Protein AF-A0A3A0BGE9-F1 (afdb_monomer)

Secondary structure (DSSP, 8-state):
-EEEEGGGGT-S---EEEESSHHHHHHHHHHHHHHHSHHHHHHS-HHHHHHHHHHHHHT-EE-

Sequence (63 aa):
MLKFACKDTGVDCDFVATGETVEEIKEKAFAHAGVVHAEILNSMTDEQKADLAKTLEANIKPA

Nearest PDB structures (foldseek):
  1qlz-assembly1_A  TM=7.124E-01  e=7.015E+00  Homo sapiens
  4hmm-assembly1_A  TM=7.486E-01  e=8.044E+00  Oryctolagus cuniculus
  6suz-assembly1_A  TM=6.969E-01  e=8.044E+00  Homo sapiens

Mean predicted aligned error: 2.26 Å

Structure (mmCIF, N/CA/C/O backbone):
data_AF-A0A3A0BGE9-F1
#
_entry.id   AF-A0A3A0BGE9-F1
#
loop_
_atom_site.group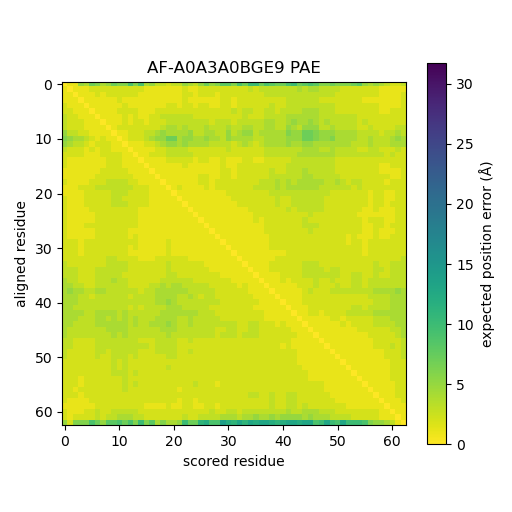_PDB
_atom_site.id
_atom_site.type_symbol
_atom_site.label_atom_id
_atom_site.label_alt_id
_atom_site.label_comp_id
_atom_site.label_asym_id
_atom_site.label_entity_id
_atom_site.label_seq_id
_atom_site.pdbx_PDB_ins_code
_atom_site.Cartn_x
_atom_site.Cartn_y
_atom_site.Cartn_z
_atom_site.occupancy
_atom_site.B_iso_or_equiv
_atom_site.auth_seq_id
_atom_site.auth_comp_id
_atom_site.auth_asym_id
_atom_site.auth_atom_id
_atom_site.pdbx_PDB_model_num
ATOM 1 N N . MET A 1 1 ? -10.670 -6.627 11.924 1.00 90.44 1 MET A N 1
ATOM 2 C CA . MET A 1 1 ? -10.384 -6.841 10.495 1.00 90.44 1 MET A CA 1
ATOM 3 C C . MET A 1 1 ? -10.476 -5.556 9.680 1.00 90.44 1 MET A C 1
ATOM 5 O O . MET A 1 1 ? -11.459 -4.823 9.740 1.00 90.44 1 MET A O 1
ATOM 9 N N . LEU A 1 2 ? -9.406 -5.296 8.943 1.00 97.94 2 LEU A N 1
ATOM 10 C CA . LEU A 1 2 ? -9.184 -4.177 8.041 1.00 97.94 2 LEU A CA 1
ATOM 11 C C . LEU A 1 2 ? -9.154 -4.682 6.595 1.00 97.94 2 LEU A C 1
ATOM 13 O O . LEU A 1 2 ? -8.958 -5.878 6.346 1.00 97.94 2 LEU A O 1
ATOM 17 N N . LYS A 1 3 ? -9.311 -3.762 5.646 1.00 98.00 3 LYS A N 1
ATOM 18 C CA . LYS A 1 3 ? -9.282 -4.020 4.210 1.00 98.00 3 LYS A CA 1
ATOM 19 C C . LYS A 1 3 ? -8.638 -2.862 3.450 1.00 98.00 3 LYS A C 1
ATOM 21 O O . LYS A 1 3 ? -8.829 -1.700 3.794 1.00 98.00 3 LYS A O 1
ATOM 26 N N . PHE A 1 4 ? -7.940 -3.197 2.374 1.00 98.00 4 PHE A N 1
ATOM 27 C CA . PHE A 1 4 ? -7.469 -2.279 1.344 1.00 98.00 4 PHE A CA 1
ATOM 28 C C . PHE A 1 4 ? -7.833 -2.840 -0.031 1.00 98.00 4 PHE A C 1
ATOM 30 O O . PHE A 1 4 ? -7.682 -4.039 -0.264 1.00 98.00 4 PHE A O 1
ATOM 37 N N . ALA A 1 5 ? -8.296 -1.987 -0.940 1.00 97.50 5 ALA A N 1
ATOM 38 C CA . ALA A 1 5 ? -8.534 -2.343 -2.332 1.00 97.50 5 ALA A CA 1
ATOM 39 C C . ALA A 1 5 ? -7.800 -1.355 -3.237 1.00 97.50 5 ALA A C 1
ATOM 41 O O . ALA A 1 5 ? -7.953 -0.148 -3.075 1.00 97.50 5 ALA A O 1
ATOM 42 N N . CYS A 1 6 ? -7.048 -1.850 -4.219 1.00 95.25 6 CYS A N 1
ATOM 43 C CA . CYS A 1 6 ? -6.304 -0.994 -5.143 1.00 95.25 6 CYS A CA 1
ATOM 44 C C . CYS A 1 6 ? -7.222 -0.006 -5.885 1.00 95.25 6 CYS A C 1
ATOM 46 O O . CYS A 1 6 ? -6.887 1.165 -6.035 1.00 95.25 6 CYS A O 1
ATOM 48 N N . LYS A 1 7 ? -8.439 -0.422 -6.250 1.00 95.88 7 LYS A N 1
ATOM 49 C CA . LYS A 1 7 ? -9.431 0.477 -6.867 1.00 95.88 7 LYS A CA 1
ATOM 50 C C . LYS A 1 7 ? -9.770 1.709 -6.029 1.00 95.88 7 LYS A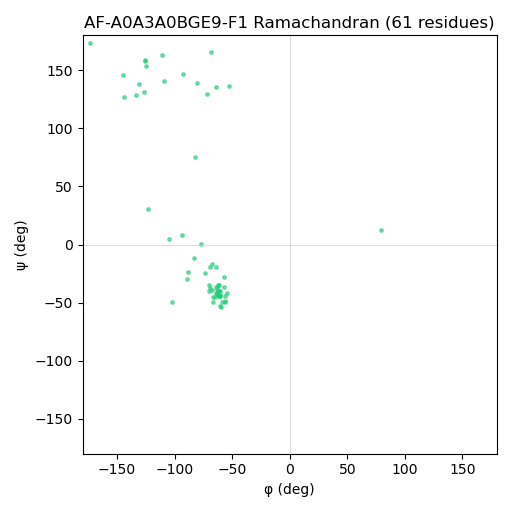 C 1
ATOM 52 O O . LYS A 1 7 ? -10.092 2.750 -6.596 1.00 95.88 7 LYS A O 1
ATOM 57 N N . ASP A 1 8 ? -9.654 1.623 -4.704 1.00 92.62 8 ASP A N 1
ATOM 58 C CA . ASP A 1 8 ? -9.918 2.757 -3.815 1.00 92.62 8 ASP A CA 1
ATOM 59 C C . ASP A 1 8 ? -8.854 3.856 -3.945 1.00 92.62 8 ASP A C 1
ATOM 61 O O . ASP A 1 8 ? -9.123 5.004 -3.605 1.00 92.62 8 ASP A O 1
ATOM 65 N N . THR A 1 9 ? -7.673 3.541 -4.491 1.00 88.25 9 THR A N 1
ATOM 66 C CA . THR A 1 9 ? -6.621 4.524 -4.792 1.00 88.25 9 THR A CA 1
ATOM 67 C C . THR A 1 9 ? -6.685 5.040 -6.232 1.00 88.25 9 THR A C 1
ATOM 69 O O . THR A 1 9 ? -5.769 5.729 -6.673 1.00 88.25 9 THR A O 1
ATOM 72 N N . GLY A 1 10 ? -7.735 4.695 -6.987 1.00 87.12 10 GLY A N 1
ATOM 73 C CA . GLY A 1 10 ? -7.929 5.142 -8.368 1.00 87.12 10 GLY A CA 1
ATOM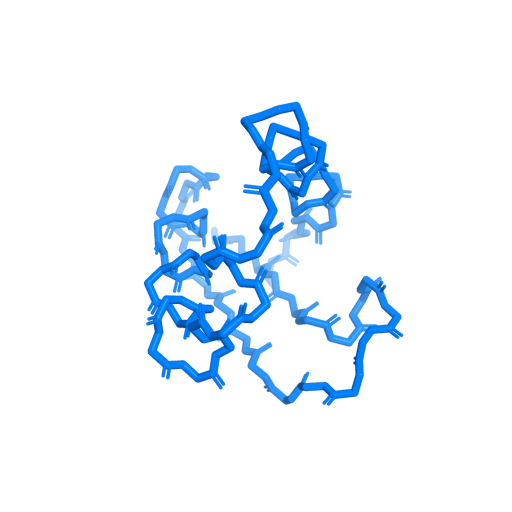 74 C C . GLY A 1 10 ? -7.120 4.376 -9.418 1.00 87.12 10 GLY A C 1
ATOM 75 O O . GLY A 1 10 ? -7.048 4.825 -10.560 1.00 87.12 10 GLY A O 1
ATOM 76 N N . VAL A 1 11 ? -6.517 3.235 -9.062 1.00 86.94 11 VAL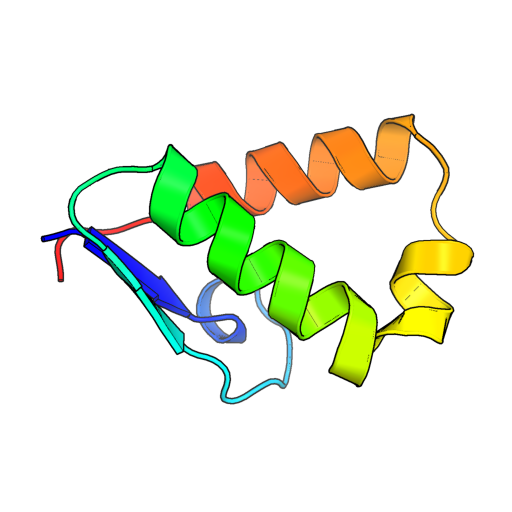 A N 1
ATOM 77 C CA . VAL A 1 11 ? -5.844 2.359 -10.033 1.00 86.94 11 VAL A CA 1
ATOM 78 C C . VAL A 1 11 ? -6.793 1.282 -10.554 1.00 86.94 11 VAL A C 1
ATOM 80 O O . VAL A 1 11 ? -7.639 0.769 -9.819 1.00 86.94 11 VAL A O 1
ATOM 83 N N . ASP A 1 12 ? -6.624 0.897 -11.817 1.00 92.75 12 ASP A N 1
ATOM 84 C CA . ASP A 1 12 ? -7.358 -0.223 -12.409 1.00 92.75 12 ASP A CA 1
ATOM 85 C C . ASP A 1 12 ? -6.684 -1.556 -12.047 1.00 92.75 12 ASP A C 1
ATOM 87 O O . ASP A 1 12 ? -5.932 -2.144 -12.823 1.00 92.75 12 ASP A O 1
ATOM 91 N N . CYS A 1 13 ? -6.874 -1.984 -10.798 1.00 95.06 13 CYS A N 1
ATOM 92 C CA . CYS A 1 13 ? -6.377 -3.255 -10.282 1.00 95.06 13 CYS A CA 1
ATOM 93 C C . CYS A 1 13 ? -7.388 -3.862 -9.299 1.00 95.06 13 CYS A C 1
ATOM 95 O O . CYS A 1 13 ? -7.806 -3.212 -8.341 1.00 95.06 13 CYS A O 1
ATOM 97 N N . ASP A 1 14 ? -7.774 -5.121 -9.528 1.00 96.88 14 ASP A N 1
ATOM 98 C CA . ASP A 1 14 ? -8.757 -5.869 -8.723 1.00 96.88 14 ASP A CA 1
ATOM 99 C C . ASP A 1 14 ? -8.215 -6.391 -7.384 1.00 96.88 14 ASP A C 1
ATOM 101 O O . ASP A 1 14 ? -8.936 -7.052 -6.634 1.00 96.88 14 ASP A O 1
ATOM 105 N N . PHE A 1 15 ? -6.949 -6.122 -7.061 1.00 97.62 15 PHE A N 1
ATOM 106 C CA . PHE A 1 15 ? -6.346 -6.623 -5.835 1.00 97.62 15 PHE A CA 1
ATOM 107 C C . PHE A 1 15 ? -7.011 -6.047 -4.580 1.00 97.62 15 PHE A C 1
ATOM 109 O O . PHE A 1 15 ? -7.250 -4.841 -4.449 1.00 97.62 15 PHE A O 1
ATOM 116 N N . VAL A 1 16 ? -7.258 -6.944 -3.626 1.00 97.75 16 VAL A N 1
ATOM 117 C CA . VAL A 1 16 ? -7.805 -6.644 -2.308 1.00 97.75 16 VAL A CA 1
ATOM 118 C C . VAL A 1 16 ? -6.974 -7.373 -1.257 1.00 97.75 16 VAL A C 1
ATOM 120 O O . VAL A 1 16 ? -6.797 -8.588 -1.332 1.00 97.75 16 VAL A O 1
ATOM 123 N N . ALA A 1 17 ? -6.523 -6.641 -0.244 1.00 97.69 17 ALA A N 1
ATOM 124 C CA . ALA A 1 17 ? -5.896 -7.190 0.950 1.00 97.69 17 ALA A CA 1
ATOM 125 C C . ALA A 1 17 ? -6.834 -7.041 2.153 1.00 97.69 17 ALA A C 1
ATOM 127 O O . ALA A 1 17 ? -7.478 -6.008 2.324 1.00 97.69 17 ALA A O 1
ATOM 128 N N . THR A 1 18 ? -6.876 -8.057 3.009 1.00 97.94 18 THR A N 1
ATOM 129 C CA . THR A 1 18 ? -7.510 -8.008 4.335 1.00 97.94 18 THR A CA 1
ATOM 130 C C . THR A 1 18 ? -6.502 -8.426 5.402 1.00 97.94 18 THR A C 1
ATOM 132 O O . THR A 1 18 ? -5.553 -9.158 5.107 1.00 97.94 18 THR A O 1
ATOM 135 N N . GLY A 1 19 ? -6.671 -7.967 6.638 1.00 97.12 19 GLY A N 1
ATOM 136 C CA . GLY A 1 19 ? -5.767 -8.282 7.751 1.00 97.12 19 GLY A CA 1
ATOM 137 C C . GLY A 1 19 ? -6.285 -7.760 9.085 1.00 97.12 19 GLY A C 1
ATOM 138 O O . GLY A 1 19 ? -7.286 -7.045 9.125 1.00 97.12 19 GLY A O 1
ATOM 139 N N . GLU A 1 20 ? -5.624 -8.108 10.182 1.00 97.94 20 GLU A N 1
ATOM 140 C CA . GLU A 1 20 ? -5.974 -7.583 11.508 1.00 97.94 20 GLU A CA 1
ATOM 141 C C . GLU A 1 20 ? -5.255 -6.272 11.823 1.00 97.94 20 GLU A C 1
ATOM 143 O O . GLU A 1 20 ? -5.759 -5.460 12.600 1.00 97.94 20 GLU A O 1
ATOM 148 N N . THR A 1 21 ? -4.114 -6.024 11.175 1.00 97.81 21 THR A N 1
ATOM 149 C CA . THR A 1 21 ? -3.301 -4.824 11.384 1.00 97.81 21 THR A CA 1
ATOM 150 C C . THR A 1 21 ? -3.024 -4.083 10.078 1.00 97.81 21 THR A C 1
ATOM 152 O O . THR A 1 21 ? -3.092 -4.643 8.982 1.00 97.81 21 THR A O 1
ATOM 155 N N . VAL A 1 22 ? -2.701 -2.794 10.199 1.00 96.69 22 VAL A N 1
ATOM 156 C CA . VAL A 1 22 ? -2.244 -1.966 9.071 1.00 96.69 22 VAL A CA 1
ATOM 157 C C . VAL A 1 22 ? -0.959 -2.538 8.461 1.00 96.69 22 VAL A C 1
ATOM 159 O O . VAL A 1 22 ? -0.838 -2.584 7.239 1.00 96.69 22 VAL A O 1
ATOM 162 N N . GLU A 1 23 ? -0.039 -3.021 9.300 1.00 97.12 23 GLU A N 1
ATOM 163 C CA . GLU A 1 23 ? 1.228 -3.641 8.888 1.00 97.12 23 GLU A CA 1
ATOM 164 C C . GLU A 1 23 ? 0.993 -4.827 7.935 1.00 97.12 23 GLU A C 1
ATOM 166 O O . GLU A 1 23 ? 1.552 -4.861 6.841 1.00 97.12 23 GLU A O 1
ATOM 171 N N . GLU A 1 24 ? 0.088 -5.746 8.297 1.00 97.69 24 GLU A N 1
ATOM 172 C CA . GLU A 1 24 ? -0.258 -6.915 7.474 1.00 97.69 24 GLU A CA 1
ATOM 173 C C . GLU A 1 24 ? -0.837 -6.523 6.112 1.00 97.69 24 GLU A C 1
ATOM 175 O O . GLU A 1 24 ? -0.550 -7.152 5.092 1.00 97.69 24 GLU A O 1
ATOM 180 N N . ILE A 1 25 ? -1.682 -5.490 6.083 1.00 97.88 25 ILE A N 1
ATOM 181 C CA . ILE A 1 25 ? -2.276 -5.001 4.838 1.00 97.88 25 ILE A CA 1
ATOM 182 C C . ILE A 1 25 ? -1.197 -4.408 3.934 1.00 97.88 25 ILE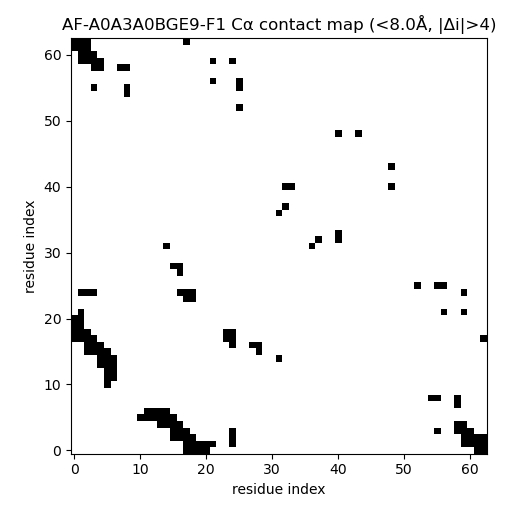 A C 1
ATOM 184 O O . ILE A 1 25 ? -1.169 -4.717 2.739 1.00 97.88 25 ILE A O 1
ATOM 188 N N . LYS A 1 26 ? -0.298 -3.592 4.497 1.00 96.31 26 LYS A N 1
ATOM 189 C CA . LYS A 1 26 ? 0.833 -3.016 3.764 1.00 96.31 26 LYS A CA 1
ATOM 190 C C . LYS A 1 26 ? 1.717 -4.106 3.186 1.00 96.31 26 LYS A C 1
ATOM 192 O O . LYS A 1 26 ? 2.004 -4.064 1.995 1.00 96.31 26 LYS A O 1
ATOM 197 N N . GLU A 1 27 ? 2.105 -5.090 3.992 1.00 97.06 27 GLU A N 1
ATOM 198 C CA . GLU A 1 27 ? 2.940 -6.205 3.545 1.00 97.06 27 GLU A CA 1
ATOM 199 C C . GLU A 1 27 ? 2.296 -6.941 2.363 1.00 97.06 27 GLU A C 1
ATOM 201 O O . GLU A 1 27 ? 2.928 -7.106 1.321 1.00 97.06 27 GLU A O 1
ATOM 206 N N . LYS A 1 28 ? 1.007 -7.295 2.467 1.00 97.81 28 LYS A N 1
ATOM 207 C CA . LYS A 1 28 ? 0.268 -7.972 1.387 1.00 97.81 28 LYS A CA 1
ATOM 208 C C . LYS A 1 28 ? 0.193 -7.136 0.111 1.00 97.81 28 LYS A C 1
ATOM 210 O O . LYS A 1 28 ? 0.387 -7.666 -0.981 1.00 97.81 2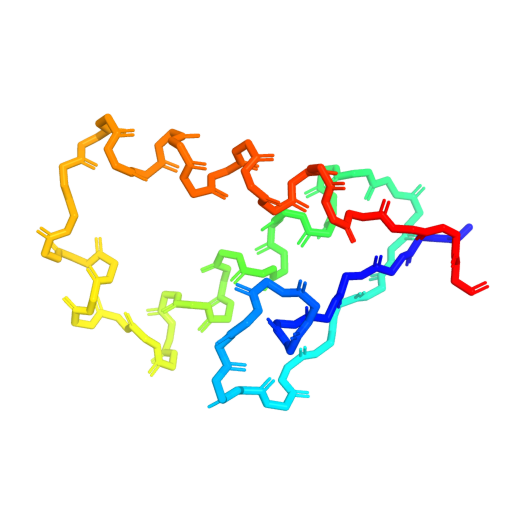8 LYS A O 1
ATOM 215 N N . ALA A 1 29 ? -0.088 -5.843 0.232 1.00 96.25 29 ALA A N 1
ATOM 216 C CA . ALA A 1 29 ? -0.190 -4.945 -0.912 1.00 96.25 29 ALA A CA 1
ATOM 217 C C . ALA A 1 29 ? 1.170 -4.677 -1.578 1.00 96.25 29 ALA A C 1
ATOM 219 O O . ALA A 1 29 ? 1.248 -4.703 -2.806 1.00 96.25 29 ALA A O 1
ATOM 220 N N . PHE A 1 30 ? 2.252 -4.505 -0.811 1.00 95.19 30 PHE A N 1
ATOM 221 C CA . PHE A 1 30 ? 3.601 -4.377 -1.370 1.00 95.19 30 PHE A CA 1
ATOM 222 C C . PHE A 1 30 ? 4.106 -5.686 -1.979 1.00 95.19 30 PHE A C 1
ATOM 224 O O . PHE A 1 30 ? 4.726 -5.648 -3.039 1.00 95.19 30 PHE A O 1
ATOM 231 N N . ALA A 1 31 ? 3.799 -6.839 -1.380 1.00 96.94 31 ALA A N 1
ATOM 232 C CA . ALA A 1 31 ? 4.106 -8.140 -1.969 1.00 96.94 31 ALA A CA 1
ATOM 233 C C . ALA A 1 31 ? 3.381 -8.330 -3.310 1.00 96.94 31 ALA A C 1
ATOM 235 O O . ALA A 1 31 ? 3.996 -8.734 -4.295 1.00 96.94 31 ALA A O 1
ATOM 236 N N . HIS A 1 32 ? 2.095 -7.974 -3.380 1.00 96.94 32 HIS A N 1
ATOM 237 C CA . HIS A 1 32 ? 1.342 -7.987 -4.632 1.00 96.94 32 HIS A CA 1
ATOM 238 C C . HIS A 1 32 ? 1.959 -7.052 -5.673 1.00 96.94 32 HIS A C 1
ATOM 240 O O . HIS A 1 32 ? 2.257 -7.479 -6.788 1.00 96.94 32 HIS A O 1
ATOM 246 N N . ALA A 1 33 ? 2.188 -5.791 -5.310 1.00 94.44 33 ALA A N 1
ATOM 247 C CA . ALA A 1 33 ? 2.735 -4.806 -6.226 1.00 94.44 33 ALA A CA 1
ATOM 248 C C . ALA A 1 33 ? 4.151 -5.195 -6.697 1.00 94.44 33 ALA A C 1
ATOM 250 O O . ALA A 1 33 ? 4.471 -5.001 -7.864 1.00 94.44 33 ALA A O 1
ATOM 251 N N . GLY A 1 34 ? 4.970 -5.822 -5.847 1.00 94.69 34 GLY A N 1
ATOM 252 C CA . GLY A 1 34 ? 6.300 -6.324 -6.207 1.00 94.69 34 GLY A CA 1
ATOM 253 C C . GLY A 1 34 ? 6.298 -7.495 -7.196 1.00 94.69 34 GLY A C 1
ATOM 254 O O . GLY A 1 34 ? 7.324 -7.756 -7.816 1.00 94.69 34 GLY A O 1
ATOM 255 N N . VAL A 1 35 ? 5.163 -8.179 -7.374 1.00 96.06 35 VAL A N 1
ATOM 256 C CA . VAL A 1 35 ? 4.998 -9.277 -8.341 1.00 96.06 35 VAL A CA 1
ATOM 257 C C . VAL A 1 35 ? 4.247 -8.812 -9.588 1.00 96.06 35 VAL A C 1
ATOM 259 O O . VAL A 1 35 ? 4.695 -9.053 -10.704 1.00 96.06 35 VAL A O 1
ATOM 262 N N . VAL A 1 36 ? 3.109 -8.139 -9.412 1.00 96.12 36 VAL A N 1
ATOM 263 C CA . VAL A 1 36 ? 2.184 -7.778 -10.502 1.00 96.12 36 VAL A CA 1
ATOM 264 C C . VAL A 1 36 ? 2.531 -6.429 -11.131 1.00 96.12 36 VAL A C 1
ATOM 266 O O . VAL A 1 36 ? 2.309 -6.217 -12.320 1.00 96.12 36 VAL A O 1
ATOM 269 N N . HIS A 1 37 ? 3.119 -5.524 -10.352 1.00 93.00 37 HIS A N 1
ATOM 270 C CA . HIS A 1 37 ? 3.475 -4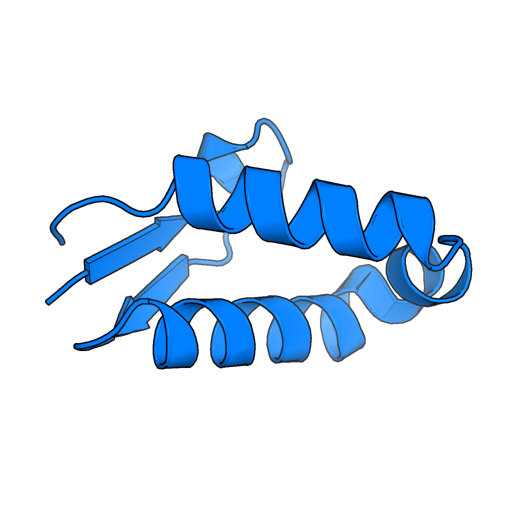.165 -10.763 1.00 93.00 37 HIS A CA 1
ATOM 271 C C . HIS A 1 37 ? 4.974 -3.888 -10.560 1.00 93.00 37 HIS A C 1
ATOM 273 O O . HIS A 1 37 ? 5.375 -2.750 -10.304 1.00 93.00 37 HIS A O 1
ATOM 279 N N . ALA A 1 38 ? 5.807 -4.931 -10.674 1.00 94.75 38 ALA A N 1
ATOM 280 C CA . ALA A 1 38 ? 7.233 -4.887 -10.354 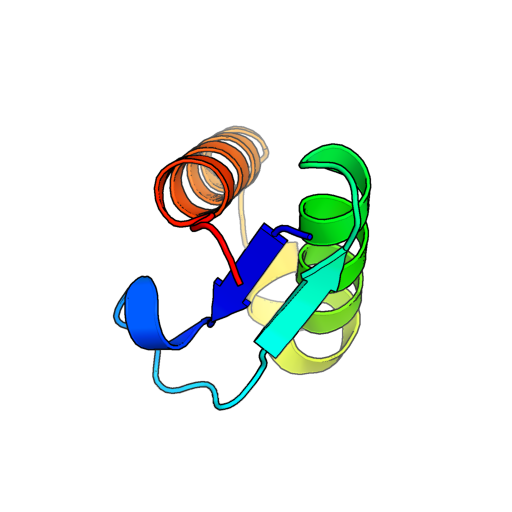1.00 94.75 38 ALA A CA 1
ATOM 281 C C . ALA A 1 38 ? 7.979 -3.777 -11.110 1.00 94.75 38 ALA A C 1
ATOM 283 O O . ALA A 1 38 ? 8.791 -3.068 -10.522 1.00 94.75 38 ALA A O 1
ATOM 284 N N . GLU A 1 39 ? 7.679 -3.583 -12.398 1.00 94.38 39 GLU A N 1
ATOM 285 C CA . GLU A 1 39 ? 8.306 -2.538 -13.219 1.00 94.38 39 GLU A CA 1
ATOM 286 C C . GLU A 1 39 ? 8.013 -1.126 -12.692 1.00 94.38 39 GLU A C 1
ATOM 288 O O . GLU A 1 39 ? 8.917 -0.292 -12.631 1.00 94.38 39 GLU A O 1
ATOM 293 N N . ILE A 1 40 ? 6.780 -0.870 -12.241 1.00 91.06 40 ILE A N 1
ATOM 294 C CA . ILE A 1 40 ? 6.384 0.416 -11.651 1.00 91.06 40 ILE A CA 1
ATOM 295 C C . ILE A 1 40 ? 7.128 0.619 -10.329 1.00 91.06 40 ILE A C 1
ATOM 297 O O . ILE A 1 40 ? 7.764 1.651 -10.129 1.00 91.06 40 ILE A O 1
ATOM 301 N N . LEU A 1 41 ? 7.107 -0.389 -9.452 1.00 91.81 41 LEU A N 1
ATOM 302 C CA . LEU A 1 41 ? 7.739 -0.336 -8.130 1.00 91.81 41 LEU A CA 1
ATOM 303 C C . LEU A 1 41 ? 9.262 -0.161 -8.207 1.00 91.81 41 LEU A C 1
ATOM 305 O O . LEU A 1 41 ? 9.841 0.580 -7.413 1.00 91.81 41 LEU A O 1
ATOM 309 N N . ASN A 1 42 ? 9.909 -0.806 -9.179 1.00 93.88 42 ASN A N 1
ATOM 310 C CA . ASN A 1 42 ? 11.346 -0.683 -9.424 1.00 93.88 42 ASN A CA 1
ATOM 311 C C . ASN A 1 42 ? 11.728 0.664 -10.052 1.00 93.88 42 ASN A C 1
ATOM 313 O O . ASN A 1 42 ? 12.858 1.110 -9.872 1.00 93.88 42 ASN A O 1
ATOM 317 N N . SER A 1 43 ? 10.798 1.319 -10.752 1.00 95.62 43 SER A N 1
ATOM 318 C CA . SER A 1 43 ? 11.011 2.647 -11.344 1.00 95.62 43 SER A CA 1
ATOM 319 C C . SER A 1 43 ? 10.781 3.795 -10.353 1.00 95.62 43 SER A C 1
ATOM 321 O O . SER A 1 43 ? 11.115 4.938 -10.659 1.00 95.62 43 SER A O 1
ATOM 323 N N . MET A 1 44 ? 10.208 3.516 -9.177 1.00 94.38 44 MET A N 1
ATOM 324 C CA . MET A 1 44 ? 9.957 4.519 -8.143 1.00 94.38 44 MET A CA 1
ATOM 325 C C . MET A 1 44 ? 11.212 4.833 -7.323 1.00 94.38 44 MET A C 1
ATOM 327 O O . MET A 1 44 ? 11.940 3.933 -6.893 1.00 94.38 44 MET A O 1
ATOM 331 N N . THR A 1 45 ? 11.404 6.115 -7.018 1.00 96.94 45 THR A N 1
ATOM 332 C CA . THR A 1 45 ? 12.351 6.570 -5.993 1.00 96.94 45 THR A CA 1
ATOM 333 C C . THR A 1 45 ? 11.878 6.175 -4.592 1.00 96.94 45 THR A C 1
ATOM 335 O O . THR A 1 45 ? 10.712 5.837 -4.377 1.00 96.94 45 THR A O 1
ATOM 338 N N . ASP A 1 46 ? 12.769 6.257 -3.605 1.00 94.94 46 ASP A N 1
ATOM 339 C CA . ASP A 1 46 ? 12.413 5.967 -2.211 1.00 94.94 46 ASP A CA 1
ATOM 340 C C . ASP A 1 46 ? 11.336 6.923 -1.671 1.00 94.94 46 ASP A C 1
ATOM 342 O O . ASP A 1 46 ? 10.449 6.500 -0.931 1.00 94.94 46 ASP A O 1
ATOM 346 N N . GLU A 1 47 ? 11.351 8.188 -2.102 1.00 96.75 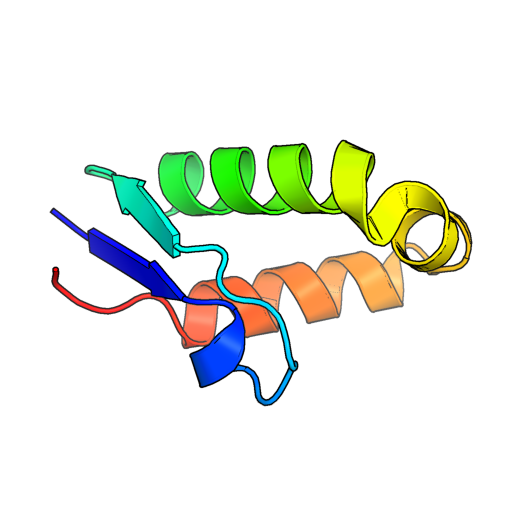47 GLU A N 1
ATOM 347 C CA . GLU A 1 47 ? 10.313 9.171 -1.766 1.00 96.75 47 GLU A CA 1
ATOM 348 C C . GLU A 1 47 ? 8.952 8.773 -2.355 1.00 96.75 47 GLU A C 1
ATOM 350 O O . GLU A 1 47 ? 7.949 8.742 -1.643 1.00 96.75 47 GLU A O 1
ATOM 355 N N . GLN A 1 48 ? 8.922 8.347 -3.621 1.00 94.62 48 GLN A N 1
ATOM 356 C CA . GLN A 1 48 ? 7.699 7.866 -4.268 1.00 94.62 48 GLN A CA 1
ATOM 357 C C . GLN A 1 48 ? 7.152 6.592 -3.604 1.00 94.62 48 GLN A C 1
ATOM 359 O O . GLN A 1 48 ? 5.938 6.441 -3.468 1.00 94.62 48 GLN A O 1
ATOM 364 N N . LYS A 1 49 ? 8.026 5.687 -3.144 1.00 92.62 49 LYS A N 1
ATOM 365 C CA . LYS A 1 49 ? 7.622 4.496 -2.375 1.00 92.62 49 LYS A CA 1
ATOM 366 C C . LYS A 1 49 ? 7.057 4.867 -1.004 1.00 92.62 49 LYS A C 1
ATOM 368 O O . LYS A 1 49 ? 6.073 4.267 -0.570 1.00 92.62 49 LYS A O 1
ATOM 373 N N . ALA A 1 50 ? 7.641 5.859 -0.333 1.00 95.12 50 ALA A N 1
ATOM 374 C CA . ALA A 1 50 ? 7.126 6.363 0.936 1.00 95.12 50 ALA A CA 1
ATOM 375 C C . ALA A 1 50 ? 5.737 7.002 0.771 1.00 95.12 50 ALA A C 1
ATOM 377 O O . ALA A 1 50 ? 4.843 6.752 1.579 1.00 95.12 50 ALA A O 1
ATOM 378 N N . ASP A 1 51 ? 5.519 7.773 -0.294 1.00 94.94 51 ASP A N 1
ATOM 379 C CA . ASP A 1 51 ? 4.212 8.368 -0.584 1.00 94.94 51 ASP A CA 1
ATOM 380 C C . ASP A 1 51 ? 3.170 7.330 -1.016 1.00 94.94 51 ASP A C 1
ATOM 382 O O . ASP A 1 51 ? 2.002 7.421 -0.622 1.00 94.94 51 ASP A O 1
ATOM 386 N N . LEU A 1 52 ? 3.587 6.283 -1.736 1.00 92.69 52 LEU A N 1
ATOM 387 C CA . LEU A 1 52 ? 2.740 5.121 -2.004 1.00 92.69 52 LEU A CA 1
ATOM 388 C C . LEU A 1 52 ? 2.313 4.433 -0.699 1.00 92.69 52 LEU A C 1
ATOM 390 O O . LEU A 1 52 ? 1.134 4.124 -0.535 1.00 92.69 52 LEU A O 1
ATOM 394 N N . ALA A 1 53 ? 3.232 4.245 0.255 1.00 93.94 53 ALA A N 1
ATOM 395 C CA . ALA A 1 53 ? 2.913 3.660 1.559 1.00 93.94 53 ALA A CA 1
ATOM 396 C C . ALA A 1 53 ? 1.880 4.497 2.333 1.00 93.94 53 ALA A C 1
ATOM 398 O O . ALA A 1 53 ? 0.924 3.936 2.866 1.00 93.94 53 ALA A O 1
ATOM 399 N N . LYS A 1 54 ? 2.021 5.830 2.342 1.00 95.81 54 LYS A N 1
ATOM 400 C CA . LYS A 1 54 ? 1.039 6.740 2.962 1.00 95.81 54 LYS A CA 1
ATOM 401 C C . LYS A 1 54 ? -0.321 6.668 2.270 1.00 95.81 54 LYS A C 1
ATOM 403 O O . LYS A 1 54 ? -1.351 6.651 2.936 1.00 95.81 54 LYS A O 1
ATOM 408 N N . THR A 1 55 ? -0.328 6.620 0.938 1.00 94.50 55 THR A N 1
ATOM 409 C CA . THR A 1 55 ? -1.561 6.520 0.141 1.00 94.50 55 THR A CA 1
ATOM 410 C C . THR A 1 55 ? -2.300 5.224 0.446 1.00 94.50 55 THR A C 1
ATOM 412 O O . THR A 1 55 ? -3.517 5.232 0.624 1.00 94.50 55 THR A O 1
ATOM 415 N N . LEU A 1 56 ? -1.564 4.118 0.543 1.00 94.62 56 LEU A N 1
ATOM 416 C CA . LEU A 1 56 ? -2.097 2.821 0.928 1.00 94.62 56 LEU A CA 1
ATOM 417 C C . LEU A 1 56 ? -2.716 2.894 2.327 1.00 94.62 56 LEU A C 1
ATOM 419 O O . LEU A 1 56 ? -3.895 2.586 2.467 1.00 94.62 56 LEU A O 1
ATOM 423 N N . GLU A 1 57 ? -1.967 3.366 3.329 1.00 96.00 57 GLU A N 1
ATOM 424 C CA . GLU A 1 57 ? -2.444 3.506 4.714 1.00 96.00 57 GLU A CA 1
ATOM 425 C C . GLU A 1 57 ? -3.707 4.364 4.826 1.00 96.00 57 GLU A C 1
ATOM 427 O O . GLU A 1 57 ? -4.662 3.966 5.490 1.00 96.00 57 GLU A O 1
ATOM 432 N N . ALA A 1 58 ? -3.747 5.504 4.131 1.00 96.94 58 ALA A N 1
ATOM 433 C CA . ALA A 1 58 ? -4.893 6.411 4.128 1.00 96.94 58 ALA A CA 1
ATOM 434 C C . ALA A 1 58 ? -6.168 5.789 3.528 1.00 96.94 58 ALA A C 1
ATOM 436 O O . ALA A 1 58 ? -7.268 6.279 3.780 1.00 96.94 58 ALA A O 1
ATOM 437 N N . ASN A 1 59 ? -6.031 4.719 2.738 1.00 97.19 59 ASN A N 1
ATOM 438 C CA . ASN A 1 59 ? -7.139 4.011 2.102 1.00 97.19 59 ASN A CA 1
ATOM 439 C C . ASN A 1 59 ? -7.477 2.673 2.774 1.00 97.19 59 ASN A C 1
ATOM 441 O O . ASN A 1 59 ? -8.362 1.962 2.295 1.00 97.19 59 ASN A O 1
ATOM 445 N N . ILE A 1 60 ? -6.822 2.331 3.888 1.00 97.56 60 ILE A N 1
ATOM 446 C CA . ILE A 1 60 ? -7.225 1.188 4.707 1.00 97.56 60 ILE A CA 1
ATOM 447 C C . ILE A 1 60 ? -8.524 1.533 5.432 1.00 97.56 60 ILE A C 1
ATOM 449 O O . ILE A 1 60 ? -8.644 2.563 6.094 1.00 97.56 60 ILE A O 1
ATOM 453 N N . LYS A 1 61 ? -9.506 0.642 5.322 1.00 96.44 61 LYS A N 1
ATOM 454 C CA . LYS A 1 61 ? -10.844 0.800 5.897 1.00 96.44 61 LYS A CA 1
ATOM 455 C C . LYS A 1 61 ? -11.180 -0.409 6.773 1.00 96.44 61 LYS A C 1
ATOM 457 O O . LYS A 1 61 ? -10.584 -1.474 6.590 1.00 96.44 61 LYS A O 1
ATOM 462 N N . PRO A 1 62 ? -12.129 -0.291 7.715 1.00 96.19 62 PRO A N 1
ATOM 463 C CA . PRO A 1 62 ? -12.763 -1.463 8.312 1.00 96.19 62 PRO A CA 1
ATOM 464 C C . PRO A 1 62 ? -13.308 -2.392 7.214 1.00 96.19 62 PRO A C 1
ATOM 466 O O . PRO A 1 62 ? -13.849 -1.900 6.220 1.00 96.19 62 PRO A O 1
ATOM 469 N N . ALA A 1 63 ? -13.096 -3.703 7.373 1.00 83.12 63 ALA A N 1
ATOM 470 C CA . ALA A 1 63 ? -13.522 -4.719 6.407 1.00 83.12 63 ALA A CA 1
ATOM 471 C C . ALA A 1 63 ? -15.043 -4.920 6.381 1.00 83.12 63 ALA A C 1
ATOM 473 O O . ALA A 1 63 ? -15.662 -4.865 7.469 1.00 83.12 63 ALA A O 1
#

pLDDT: mean 95.13, std 2.96, range [83.12, 98.0]

Foldseek 3Di:
DKKFAPVLLVDPDRDMDDDPDLVRRLVVVVVCCCVVVVVVVVPDDPVRVVVVSVSRSVRMDHD

Radius of gyration: 11.01 Å; Cα contacts (8 Å, |Δi|>4): 75; chains: 1; bounding box: 26×18×25 Å

Solvent-accessible surface area (backbone atoms only — not comparable to full-atom values): 3591 Å² total; per-residue (Å²): 94,32,27,38,46,43,48,80,75,75,43,100,43,91,55,69,35,65,29,82,46,72,67,53,30,50,53,50,48,50,54,46,36,59,68,78,38,32,71,62,60,70,70,45,51,73,66,55,51,51,52,48,51,52,55,51,60,74,55,51,39,80,99